Protein AF-A0AAD6DAN6-F1 (afdb_monomer)

Structure (mmCIF, N/CA/C/O backbone):
data_AF-A0AAD6DAN6-F1
#
_entry.id   AF-A0AAD6DAN6-F1
#
loop_
_atom_site.group_PDB
_atom_site.id
_atom_site.type_symbol
_atom_site.label_atom_id
_atom_site.label_alt_id
_atom_site.label_comp_id
_atom_site.label_asym_id
_atom_site.label_entity_id
_atom_site.label_seq_id
_atom_site.pdbx_PDB_ins_code
_atom_site.Cartn_x
_atom_site.Cartn_y
_atom_site.Cartn_z
_atom_site.occupancy
_atom_site.B_iso_or_equiv
_atom_site.auth_seq_id
_atom_site.auth_comp_id
_atom_site.auth_asym_id
_atom_site.auth_atom_id
_atom_site.pdbx_PDB_model_num
ATOM 1 N N . MET A 1 1 ? 27.327 -1.967 -34.106 1.00 40.81 1 MET A N 1
ATOM 2 C CA . MET A 1 1 ? 27.176 -1.493 -32.715 1.00 40.81 1 MET A CA 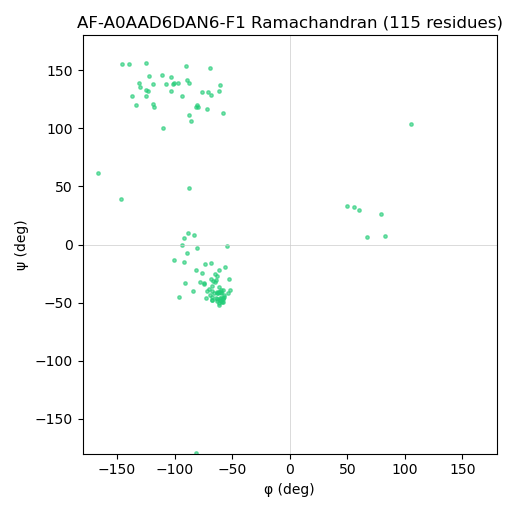1
ATOM 3 C C . MET A 1 1 ? 25.690 -1.384 -32.489 1.00 40.81 1 MET A C 1
ATOM 5 O O . MET A 1 1 ? 25.039 -0.815 -33.351 1.00 40.81 1 MET A O 1
ATOM 9 N N . HIS A 1 2 ? 25.170 -2.091 -31.488 1.00 45.56 2 HIS A N 1
ATOM 10 C CA . HIS A 1 2 ? 23.731 -2.262 -31.322 1.00 45.56 2 HIS A CA 1
ATOM 11 C C . HIS A 1 2 ? 23.032 -0.916 -31.136 1.00 45.56 2 HIS A C 1
ATOM 13 O O . HIS A 1 2 ? 23.533 -0.032 -30.448 1.00 45.56 2 HIS A O 1
ATOM 19 N N . ASP A 1 3 ? 21.907 -0.833 -31.829 1.00 45.50 3 ASP A N 1
ATOM 20 C CA . ASP A 1 3 ? 20.943 0.245 -31.906 1.00 45.50 3 ASP A CA 1
ATOM 21 C C . ASP A 1 3 ? 20.404 0.566 -30.500 1.00 45.50 3 ASP A C 1
ATOM 23 O O . ASP A 1 3 ? 19.769 -0.267 -29.854 1.00 45.50 3 ASP A O 1
ATOM 27 N N . GLU A 1 4 ? 20.735 1.753 -29.993 1.00 58.69 4 GLU A N 1
ATOM 28 C CA . GLU A 1 4 ? 20.329 2.273 -28.680 1.00 58.69 4 GLU A CA 1
ATOM 29 C C . GLU A 1 4 ? 18.969 2.995 -28.796 1.00 58.69 4 GLU A C 1
ATOM 31 O O . GLU A 1 4 ? 18.821 4.161 -28.434 1.00 58.69 4 GLU A O 1
ATOM 36 N N . SER A 1 5 ? 17.976 2.367 -29.434 1.00 61.69 5 SER A N 1
ATOM 37 C CA . SER A 1 5 ? 16.741 3.066 -29.828 1.00 61.69 5 SER A CA 1
ATOM 38 C C . SER A 1 5 ? 15.471 2.212 -29.794 1.00 61.69 5 SER A C 1
ATOM 40 O O . SER A 1 5 ? 14.630 2.399 -30.654 1.00 61.69 5 SER A O 1
ATOM 42 N N . ASP A 1 6 ? 15.281 1.316 -28.812 1.00 55.28 6 ASP A N 1
ATOM 43 C CA . ASP A 1 6 ? 13.930 0.797 -28.486 1.00 55.28 6 ASP A CA 1
ATOM 44 C C . ASP A 1 6 ? 13.877 0.040 -27.135 1.00 55.28 6 ASP A C 1
ATOM 46 O O . ASP A 1 6 ? 13.603 -1.159 -27.065 1.00 55.28 6 ASP A O 1
ATOM 50 N N . LEU A 1 7 ? 14.179 0.709 -26.013 1.00 54.59 7 LEU A N 1
ATOM 51 C CA . LEU A 1 7 ? 13.751 0.180 -24.709 1.00 54.59 7 LEU A CA 1
ATOM 52 C C . LEU A 1 7 ? 12.287 0.581 -24.509 1.00 54.59 7 LEU A C 1
ATOM 54 O O . LEU A 1 7 ? 11.990 1.780 -24.468 1.00 54.59 7 LEU A O 1
ATOM 58 N N . PRO A 1 8 ? 11.351 -0.374 -24.390 1.00 53.66 8 PRO A N 1
ATOM 59 C CA . PRO A 1 8 ? 9.953 -0.021 -24.316 1.00 53.66 8 PRO A CA 1
ATOM 60 C C . PRO A 1 8 ? 9.701 0.693 -22.985 1.00 53.66 8 PRO A C 1
ATOM 62 O O . PRO A 1 8 ? 9.997 0.179 -21.905 1.00 53.66 8 PRO A O 1
ATOM 65 N N . LEU A 1 9 ? 9.075 1.869 -23.061 1.00 53.94 9 LEU A N 1
ATOM 66 C CA . LEU A 1 9 ? 8.584 2.671 -21.928 1.00 53.94 9 LEU A CA 1
ATOM 67 C C . LEU A 1 9 ? 7.636 1.892 -20.981 1.00 53.94 9 LEU A C 1
ATOM 69 O O . LEU A 1 9 ? 7.189 2.421 -19.970 1.00 53.94 9 LEU A O 1
ATOM 73 N N . THR A 1 10 ? 7.337 0.625 -21.283 1.00 58.88 10 THR A N 1
ATOM 74 C CA . THR A 1 10 ? 6.561 -0.319 -20.473 1.00 58.88 10 THR A CA 1
ATOM 75 C C . THR A 1 10 ? 7.358 -0.986 -19.348 1.00 58.88 10 THR A C 1
ATOM 77 O O . THR A 1 10 ? 6.776 -1.756 -18.583 1.00 58.88 10 THR A O 1
ATOM 80 N N . GLN A 1 11 ? 8.662 -0.730 -19.212 1.00 74.62 11 GLN A N 1
ATOM 81 C CA . GLN A 1 11 ? 9.460 -1.310 -18.123 1.00 74.62 11 GLN A CA 1
ATOM 82 C C . GLN A 1 11 ? 9.215 -0.638 -16.773 1.00 74.62 11 GLN A C 1
ATOM 84 O O . GLN A 1 11 ? 9.378 -1.285 -15.745 1.00 74.62 11 GLN A O 1
ATOM 89 N N . HIS A 1 12 ? 8.761 0.616 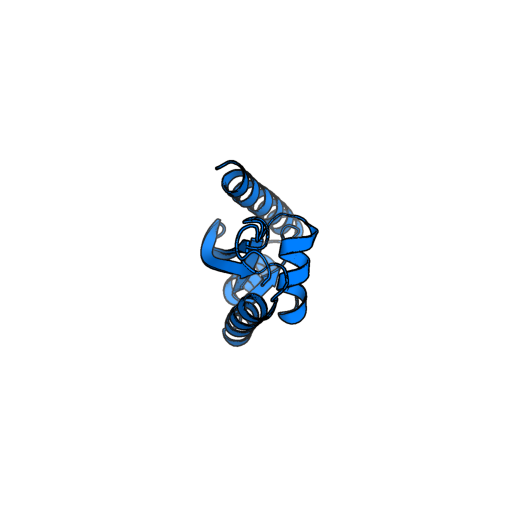-16.756 1.00 83.25 12 HIS A N 1
ATOM 90 C CA . HIS A 1 12 ? 8.554 1.345 -15.511 1.00 83.25 12 HIS A CA 1
ATOM 91 C C . HIS A 1 12 ? 7.093 1.297 -15.058 1.00 83.25 12 HIS A C 1
ATOM 93 O O . HIS A 1 12 ? 6.165 1.433 -15.856 1.00 83.25 12 HIS A O 1
ATOM 99 N N . VAL A 1 13 ? 6.882 1.115 -13.758 1.00 86.75 13 VAL A N 1
ATOM 100 C CA . VAL A 1 13 ? 5.569 1.107 -13.118 1.00 86.75 13 VAL A CA 1
ATOM 101 C C . VAL A 1 13 ? 5.569 2.033 -11.909 1.00 86.75 13 VAL A C 1
ATOM 103 O O . VAL A 1 13 ? 6.512 2.059 -11.119 1.00 86.75 13 VAL A O 1
ATOM 106 N N . GLY A 1 14 ? 4.505 2.825 -11.785 1.00 90.19 14 GLY A N 1
ATOM 107 C CA . GLY A 1 14 ? 4.272 3.664 -10.617 1.00 90.19 14 GLY A CA 1
ATOM 108 C C . GLY A 1 14 ? 3.561 2.866 -9.532 1.00 90.19 14 GLY A C 1
ATOM 109 O O . GLY A 1 14 ? 2.367 2.621 -9.673 1.00 90.19 14 GLY A O 1
ATOM 110 N N . ILE A 1 15 ? 4.261 2.483 -8.466 1.00 91.94 15 ILE A N 1
ATOM 111 C CA . ILE A 1 15 ? 3.661 1.846 -7.289 1.00 91.94 15 ILE A CA 1
ATOM 112 C C . ILE A 1 15 ? 3.334 2.905 -6.244 1.00 91.94 15 ILE A C 1
ATOM 114 O O . ILE A 1 15 ? 4.195 3.691 -5.846 1.00 91.94 15 ILE A O 1
ATOM 118 N N . ARG A 1 16 ? 2.088 2.913 -5.776 1.00 94.62 16 ARG A N 1
ATOM 119 C CA . ARG A 1 16 ? 1.586 3.870 -4.788 1.00 94.62 16 ARG A CA 1
ATOM 120 C C . ARG A 1 16 ? 1.377 3.204 -3.440 1.00 94.62 16 ARG A C 1
ATOM 122 O O . ARG A 1 16 ? 0.846 2.101 -3.369 1.00 94.62 16 ARG A O 1
ATOM 129 N N . PHE A 1 17 ? 1.759 3.902 -2.382 1.00 95.44 17 PHE A N 1
ATOM 130 C CA . PHE A 1 17 ? 1.473 3.513 -1.009 1.00 95.44 17 PHE A CA 1
ATOM 131 C C . PHE A 1 17 ? 0.324 4.364 -0.476 1.00 95.44 17 PHE A C 1
ATOM 133 O O . PHE A 1 17 ? 0.341 5.587 -0.627 1.00 95.44 17 PHE A O 1
ATOM 140 N N . TRP A 1 18 ? -0.653 3.714 0.146 1.00 96.00 18 TRP A N 1
ATOM 141 C CA . TRP A 1 18 ? -1.847 4.341 0.705 1.00 96.00 18 TRP A CA 1
ATOM 142 C C . TRP A 1 18 ? -1.907 4.127 2.215 1.00 96.00 18 TRP A C 1
ATOM 144 O O . TRP A 1 18 ? -1.992 2.982 2.654 1.00 96.00 18 TRP A O 1
ATOM 154 N N . SER A 1 19 ? -1.891 5.197 3.006 1.00 95.75 19 SER A N 1
ATOM 155 C CA . SER A 1 19 ? -2.080 5.154 4.457 1.00 95.75 19 SER A CA 1
ATOM 156 C C . SER A 1 19 ? -3.553 5.237 4.819 1.00 95.75 19 SER A C 1
ATOM 158 O O . SER A 1 19 ? -4.305 6.022 4.238 1.00 95.75 19 SER A O 1
ATOM 160 N N . LEU A 1 20 ? -3.970 4.436 5.800 1.00 94.25 20 LEU A N 1
ATOM 161 C CA . LEU A 1 20 ? -5.252 4.651 6.459 1.00 94.25 20 LEU A CA 1
ATOM 162 C C . LEU A 1 20 ? -5.098 5.771 7.484 1.00 94.25 20 LEU A C 1
ATOM 164 O O . LEU A 1 20 ? -4.327 5.644 8.435 1.00 94.25 20 LEU A O 1
ATOM 168 N N . GLU A 1 21 ? -5.841 6.853 7.296 1.00 91.56 21 GLU A N 1
ATOM 169 C CA . GLU A 1 21 ? -5.860 7.986 8.213 1.00 91.56 21 GLU A CA 1
ATOM 170 C C . GLU A 1 21 ? -7.307 8.395 8.466 1.00 91.56 21 GLU A C 1
ATOM 172 O O . GLU A 1 21 ? -8.032 8.742 7.535 1.00 91.56 21 GLU A O 1
ATOM 177 N N . ARG A 1 22 ? -7.742 8.351 9.734 1.00 87.31 22 ARG A N 1
ATOM 178 C CA . ARG A 1 22 ? -9.107 8.737 10.147 1.00 87.31 22 ARG A CA 1
ATOM 179 C C . ARG A 1 22 ? -10.207 7.971 9.394 1.00 87.31 22 ARG A C 1
ATOM 181 O O . ARG A 1 22 ? -11.292 8.501 9.171 1.00 87.31 22 ARG A O 1
ATOM 188 N N . GLY A 1 23 ? -9.931 6.720 9.021 1.00 87.00 23 GLY A N 1
ATOM 189 C CA . GLY A 1 23 ? -10.858 5.871 8.270 1.00 87.00 23 GLY A CA 1
ATOM 190 C C . GLY A 1 23 ? -10.869 6.087 6.752 1.00 87.00 23 GLY A C 1
ATOM 191 O O . GLY A 1 23 ? -11.707 5.485 6.086 1.00 87.00 23 GLY A O 1
ATOM 192 N N . GLU A 1 24 ? -9.957 6.889 6.195 1.00 91.00 24 GLU A N 1
ATOM 193 C CA . GLU A 1 24 ? -9.839 7.123 4.751 1.00 91.00 24 GLU A CA 1
ATOM 194 C C . GLU A 1 24 ? -8.454 6.751 4.207 1.00 91.00 24 GLU A C 1
ATOM 196 O O . GLU A 1 24 ? -7.435 6.928 4.877 1.00 91.00 24 GLU A O 1
ATOM 201 N N . TRP A 1 25 ? -8.419 6.233 2.974 1.00 94.81 25 TRP A N 1
ATOM 202 C CA . TRP A 1 25 ? -7.172 5.927 2.274 1.00 94.81 25 TRP A CA 1
ATOM 203 C C . TRP A 1 25 ? -6.587 7.190 1.651 1.00 94.81 25 TRP A C 1
ATOM 205 O O . TRP A 1 25 ? -7.198 7.793 0.770 1.00 94.81 25 TRP A O 1
ATOM 215 N N . ASN A 1 26 ? -5.375 7.548 2.065 1.00 94.44 26 ASN A N 1
ATOM 216 C CA . ASN A 1 26 ? -4.642 8.706 1.572 1.00 94.44 26 ASN A CA 1
ATOM 217 C C . ASN A 1 26 ? -3.335 8.266 0.915 1.00 94.44 26 ASN A C 1
ATOM 219 O O . ASN A 1 26 ? -2.647 7.386 1.421 1.00 94.44 26 ASN A O 1
ATOM 223 N N . GLN A 1 27 ? -2.982 8.860 -0.225 1.00 94.62 27 GLN A N 1
ATOM 224 C CA . GLN A 1 27 ? -1.729 8.523 -0.900 1.00 94.62 27 GLN A CA 1
ATOM 225 C C . GLN A 1 27 ? -0.549 9.091 -0.101 1.00 94.62 27 GLN A C 1
ATOM 227 O O . GLN A 1 27 ? -0.405 10.308 -0.000 1.00 94.62 27 GLN A O 1
ATOM 232 N N . SER A 1 28 ? 0.312 8.219 0.421 1.00 93.31 28 SER A N 1
ATOM 233 C CA . SER A 1 28 ? 1.466 8.602 1.245 1.00 93.31 28 SER A CA 1
ATOM 234 C C . SER A 1 28 ? 2.751 8.705 0.426 1.00 93.31 28 SER A C 1
ATOM 236 O O . SER A 1 28 ? 3.490 9.674 0.557 1.00 93.31 28 SER A O 1
ATOM 238 N N . ASP A 1 29 ? 3.008 7.726 -0.448 1.00 92.69 29 ASP A N 1
ATOM 239 C CA . ASP A 1 29 ? 4.193 7.683 -1.311 1.00 92.69 29 ASP A CA 1
ATOM 240 C C . ASP A 1 29 ? 3.830 7.196 -2.720 1.00 92.69 29 ASP A C 1
ATOM 242 O O . ASP A 1 29 ? 2.863 6.459 -2.926 1.00 92.69 29 ASP A O 1
ATOM 246 N N . CYS A 1 30 ? 4.642 7.579 -3.704 1.00 92.12 30 CYS A N 1
ATOM 247 C CA . CYS A 1 30 ? 4.580 7.064 -5.067 1.00 92.12 30 CYS A CA 1
ATOM 248 C C . CYS A 1 30 ? 6.002 6.799 -5.564 1.00 92.12 30 CYS A C 1
ATOM 250 O O . CYS A 1 30 ? 6.867 7.672 -5.478 1.00 92.12 30 CYS A O 1
ATOM 252 N N . LEU A 1 31 ? 6.245 5.593 -6.069 1.00 90.88 31 LEU A N 1
ATOM 253 C CA . LEU A 1 31 ? 7.539 5.142 -6.561 1.00 90.88 31 LEU A CA 1
ATOM 254 C C . LEU A 1 31 ? 7.416 4.793 -8.036 1.00 90.88 31 LEU A C 1
ATOM 256 O O . LEU A 1 31 ? 6.659 3.896 -8.390 1.00 90.88 31 LEU A O 1
ATOM 260 N N . LEU A 1 32 ? 8.196 5.454 -8.886 1.00 90.19 32 LEU A N 1
ATOM 261 C CA . LEU A 1 32 ? 8.407 4.995 -10.253 1.00 90.19 32 LEU A CA 1
ATOM 262 C C . LEU A 1 32 ? 9.579 4.012 -10.241 1.00 90.19 32 LEU A C 1
ATOM 264 O O . LEU A 1 32 ? 10.708 4.410 -9.959 1.00 90.19 32 LEU A O 1
ATOM 268 N N . ILE A 1 33 ? 9.304 2.738 -10.497 1.00 87.69 33 ILE A N 1
ATOM 269 C CA . ILE A 1 33 ? 10.300 1.662 -10.442 1.00 87.69 33 ILE A CA 1
ATOM 270 C C . ILE A 1 33 ? 10.348 0.898 -11.757 1.00 87.69 33 ILE A C 1
ATOM 272 O O . ILE A 1 33 ? 9.357 0.868 -12.482 1.00 87.69 33 ILE A O 1
ATOM 276 N N . ASP A 1 34 ? 11.468 0.245 -12.045 1.00 85.81 34 ASP A N 1
ATOM 277 C CA . ASP A 1 34 ? 11.504 -0.801 -13.066 1.00 85.81 34 ASP A CA 1
ATOM 278 C C . ASP A 1 34 ? 10.757 -2.036 -12.536 1.00 85.81 34 ASP A C 1
ATOM 280 O O . ASP A 1 34 ? 11.02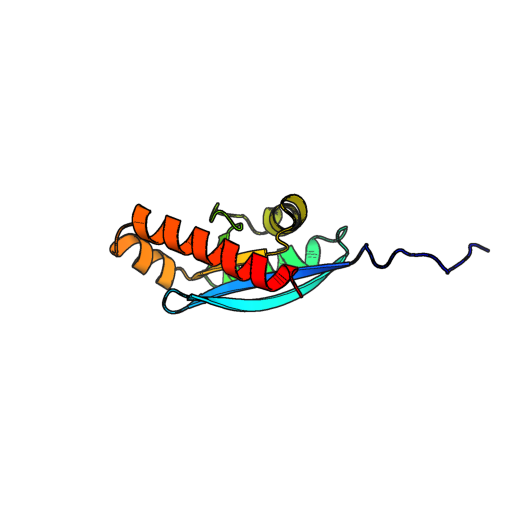6 -2.489 -11.426 1.00 85.81 34 ASP A O 1
ATOM 284 N N . ARG A 1 35 ? 9.839 -2.605 -13.323 1.00 82.62 35 ARG A N 1
ATOM 285 C CA . ARG A 1 35 ? 9.081 -3.831 -13.000 1.00 82.62 35 ARG A CA 1
ATOM 286 C C . ARG A 1 35 ? 9.970 -5.036 -12.682 1.00 82.62 35 ARG A C 1
ATOM 288 O O . ARG A 1 35 ? 9.493 -6.016 -12.115 1.00 82.62 35 ARG A O 1
ATOM 295 N N . SER A 1 36 ? 11.228 -4.994 -13.096 1.00 83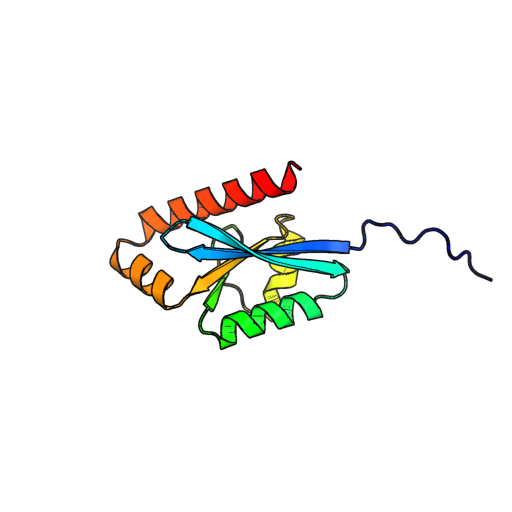.69 36 SER A N 1
ATOM 296 C CA . SER A 1 36 ? 12.227 -6.036 -12.878 1.00 83.69 36 SER A CA 1
ATOM 297 C C . SER A 1 36 ? 13.031 -5.816 -11.593 1.00 83.69 36 SER A C 1
ATOM 299 O O . SER A 1 36 ? 13.695 -6.749 -11.144 1.00 83.69 36 SER A O 1
ATOM 301 N N . ASP A 1 37 ? 12.978 -4.618 -10.995 1.00 87.25 37 ASP A N 1
ATOM 302 C CA . ASP A 1 37 ? 13.700 -4.275 -9.768 1.00 87.25 37 ASP A CA 1
ATOM 303 C C . ASP A 1 37 ? 12.744 -4.089 -8.572 1.00 87.25 37 ASP A C 1
ATOM 305 O O . ASP A 1 37 ? 12.165 -3.015 -8.378 1.00 87.25 37 ASP A O 1
ATOM 309 N N . PRO A 1 38 ? 12.607 -5.102 -7.697 1.00 89.88 38 PRO A N 1
ATOM 310 C CA . PRO A 1 38 ? 11.779 -4.995 -6.499 1.00 89.88 38 PRO A CA 1
ATOM 311 C C . PRO A 1 38 ? 12.407 -4.116 -5.405 1.00 89.88 38 PRO A C 1
ATOM 313 O O . PRO A 1 38 ? 11.708 -3.671 -4.488 1.00 89.88 38 PRO A O 1
ATOM 316 N N . SER A 1 39 ? 13.714 -3.841 -5.480 1.00 90.94 39 SER A N 1
ATOM 317 C CA . SER A 1 39 ? 14.500 -3.241 -4.396 1.00 90.94 39 SER A CA 1
ATOM 318 C C . SER A 1 39 ? 13.933 -1.925 -3.847 1.00 90.94 39 SER A C 1
ATOM 320 O O . SER A 1 39 ? 13.941 -1.747 -2.622 1.00 90.94 39 SER A O 1
ATOM 322 N N . PRO A 1 40 ? 13.438 -0.977 -4.673 1.00 91.56 40 PRO A N 1
ATOM 323 C CA . PRO A 1 40 ? 12.916 0.287 -4.161 1.00 91.56 40 PRO A CA 1
ATOM 324 C C . PRO A 1 40 ? 11.625 0.095 -3.358 1.00 91.56 40 PRO A C 1
ATOM 326 O O . PRO A 1 40 ? 11.466 0.699 -2.296 1.00 91.56 40 PRO A O 1
ATOM 329 N N . VAL A 1 41 ? 10.734 -0.786 -3.823 1.00 92.38 41 VAL A N 1
ATOM 330 C CA . VAL A 1 41 ? 9.463 -1.094 -3.150 1.00 92.38 41 VAL A CA 1
ATOM 331 C C . VAL A 1 41 ? 9.725 -1.803 -1.836 1.00 92.38 41 VAL A C 1
ATOM 333 O O . VAL A 1 41 ? 9.195 -1.389 -0.809 1.00 92.38 41 VAL A O 1
ATOM 336 N N . GLU A 1 42 ? 10.583 -2.823 -1.839 1.00 93.88 42 GLU A N 1
ATOM 337 C CA . GLU A 1 42 ? 10.930 -3.566 -0.625 1.00 93.88 42 GLU A CA 1
ATOM 338 C C . GLU A 1 42 ? 11.584 -2.665 0.427 1.00 93.88 42 GLU A C 1
ATOM 340 O O . GLU A 1 42 ? 11.328 -2.808 1.624 1.00 93.88 42 GLU A O 1
ATOM 345 N N . ARG A 1 43 ? 12.406 -1.699 -0.002 1.00 95.12 43 ARG A N 1
ATOM 346 C CA . ARG A 1 43 ? 13.042 -0.726 0.893 1.00 95.12 43 ARG A CA 1
ATOM 347 C C . ARG A 1 43 ? 12.013 0.171 1.574 1.00 95.12 43 ARG A C 1
ATOM 349 O O . ARG A 1 43 ? 12.100 0.375 2.786 1.00 95.12 43 ARG A O 1
ATOM 356 N N . VAL A 1 44 ? 11.047 0.695 0.822 1.00 94.88 44 VAL A N 1
ATOM 357 C CA . VAL A 1 44 ? 9.975 1.539 1.372 1.00 94.88 44 VAL A CA 1
ATOM 358 C C . VAL A 1 44 ? 9.028 0.716 2.241 1.00 94.88 44 VAL A C 1
ATOM 360 O O . VAL A 1 44 ? 8.735 1.118 3.364 1.00 94.88 44 VAL A O 1
ATOM 363 N N . ALA A 1 45 ? 8.641 -0.478 1.799 1.00 94.62 45 ALA A N 1
ATOM 364 C CA . ALA A 1 45 ? 7.834 -1.399 2.589 1.00 94.62 45 ALA A CA 1
ATOM 365 C C . ALA A 1 45 ? 8.512 -1.731 3.929 1.00 94.62 45 ALA A C 1
ATOM 367 O O . ALA A 1 45 ? 7.896 -1.631 4.988 1.00 94.62 45 ALA A O 1
ATOM 368 N N . ARG A 1 46 ? 9.820 -2.019 3.915 1.00 95.50 46 ARG A N 1
ATOM 369 C CA . ARG A 1 46 ? 10.602 -2.249 5.136 1.00 95.50 46 ARG A CA 1
ATOM 370 C C . ARG A 1 46 ? 10.628 -1.019 6.041 1.00 95.50 46 ARG A C 1
ATOM 372 O O . ARG A 1 46 ? 10.496 -1.177 7.250 1.00 95.50 46 ARG A O 1
ATOM 379 N N . LYS A 1 47 ? 10.763 0.190 5.484 1.00 95.19 47 LYS A N 1
ATOM 380 C CA . LYS A 1 47 ? 10.681 1.446 6.251 1.00 95.19 47 LYS A CA 1
ATOM 381 C C . LYS A 1 47 ? 9.334 1.564 6.972 1.00 95.19 47 LYS A C 1
ATOM 383 O O . LYS A 1 47 ? 9.321 1.866 8.161 1.00 95.19 47 LYS A O 1
ATOM 388 N N . TYR A 1 48 ? 8.225 1.282 6.290 1.00 94.88 48 TYR A N 1
ATOM 389 C CA . TYR A 1 48 ? 6.894 1.275 6.904 1.00 94.88 48 TYR A CA 1
ATOM 390 C C . TYR A 1 48 ? 6.788 0.243 8.031 1.00 94.88 48 TYR A C 1
ATOM 392 O O . TYR A 1 48 ? 6.399 0.597 9.144 1.00 94.88 48 TYR A O 1
ATOM 400 N N . SER A 1 49 ? 7.230 -0.996 7.798 1.00 92.81 49 SER A N 1
ATOM 401 C CA . SER A 1 49 ? 7.233 -2.034 8.837 1.00 92.81 49 SER A CA 1
ATOM 402 C C . SER A 1 49 ? 8.082 -1.662 10.053 1.00 92.81 49 SER A C 1
ATOM 404 O O . SER A 1 49 ? 7.647 -1.853 11.185 1.00 92.81 49 SER A O 1
ATOM 406 N N . CYS A 1 50 ? 9.267 -1.079 9.849 1.00 93.56 50 CYS A N 1
ATOM 407 C CA . CYS A 1 50 ? 10.109 -0.593 10.946 1.00 93.56 50 CYS A CA 1
ATOM 408 C C . CYS A 1 50 ? 9.449 0.541 11.745 1.00 93.56 50 CYS A C 1
ATOM 410 O O . CYS A 1 50 ? 9.719 0.678 12.935 1.00 93.56 50 CYS A O 1
ATOM 412 N N . ASN A 1 51 ? 8.564 1.315 11.116 1.00 93.50 51 ASN A N 1
ATOM 413 C CA . ASN A 1 51 ? 7.814 2.395 11.751 1.00 93.50 51 ASN A CA 1
ATOM 414 C C . ASN A 1 51 ? 6.489 1.926 12.385 1.00 93.50 51 ASN A C 1
ATOM 416 O O . ASN A 1 51 ? 5.683 2.763 12.786 1.00 93.50 51 ASN A O 1
ATOM 420 N N . GLY A 1 52 ? 6.246 0.613 12.476 1.00 93.19 52 GLY A N 1
ATOM 421 C CA . GLY A 1 52 ? 5.042 0.062 13.103 1.00 93.19 52 GLY A CA 1
ATOM 422 C C . GLY A 1 52 ? 3.797 0.093 12.216 1.00 93.19 52 GLY A C 1
ATOM 423 O O . GLY A 1 52 ? 2.683 0.145 12.736 1.00 93.19 52 GLY A O 1
ATOM 424 N N . TYR A 1 53 ? 3.977 0.084 10.893 1.00 95.75 53 TYR A N 1
ATOM 425 C CA . TYR A 1 53 ? 2.888 -0.081 9.934 1.00 95.75 53 TYR A CA 1
ATOM 426 C C . TYR A 1 53 ? 2.833 -1.517 9.414 1.00 95.75 53 TYR A C 1
ATOM 428 O O . TYR A 1 53 ? 3.859 -2.108 9.063 1.00 95.75 53 TYR A O 1
ATOM 436 N N . SER A 1 54 ? 1.622 -2.040 9.288 1.00 95.06 54 SER A N 1
ATOM 437 C CA . SER A 1 54 ? 1.331 -3.287 8.590 1.00 95.06 54 SER A CA 1
ATOM 438 C C . SER A 1 54 ? 1.066 -3.013 7.112 1.00 95.06 54 SER A C 1
ATOM 440 O O . SER A 1 54 ? 0.470 -1.996 6.763 1.00 95.06 54 SER A O 1
ATOM 442 N N . LEU A 1 55 ? 1.543 -3.906 6.243 1.00 95.75 55 LEU A N 1
ATOM 443 C CA . LEU A 1 55 ? 1.447 -3.802 4.783 1.00 95.75 55 LEU A CA 1
ATOM 444 C C . LEU A 1 55 ? 0.352 -4.732 4.264 1.00 95.75 55 LEU A C 1
ATOM 446 O O . LEU A 1 55 ? 0.219 -5.851 4.765 1.00 95.75 55 LEU A O 1
ATOM 450 N N . TYR A 1 56 ? -0.363 -4.310 3.224 1.00 95.00 56 TYR A N 1
ATOM 451 C CA . TYR A 1 56 ? -1.468 -5.063 2.642 1.00 95.00 56 TYR A CA 1
ATOM 452 C C . TYR A 1 56 ? -1.588 -4.901 1.124 1.00 95.00 56 TYR A C 1
ATOM 454 O O . TYR A 1 56 ? -1.153 -3.894 0.557 1.00 95.00 56 TYR A O 1
ATOM 462 N N . ASP A 1 57 ? -2.203 -5.895 0.478 1.00 93.81 57 ASP A N 1
ATOM 463 C CA . ASP A 1 57 ? -2.679 -5.802 -0.907 1.00 93.81 57 ASP A CA 1
ATOM 464 C C . ASP A 1 57 ? -4.043 -5.081 -0.993 1.00 93.81 57 ASP A C 1
ATOM 466 O O . ASP A 1 57 ? -4.615 -4.663 0.017 1.00 93.81 57 ASP A O 1
ATOM 470 N N . VAL A 1 58 ? -4.589 -4.942 -2.206 1.00 92.06 58 VAL A N 1
ATOM 471 C CA . VAL A 1 58 ? -5.902 -4.306 -2.442 1.00 92.06 58 VAL A CA 1
ATOM 472 C C . VAL A 1 58 ? -7.077 -5.031 -1.767 1.00 92.06 58 VAL A C 1
ATOM 474 O O . VAL A 1 58 ? -8.112 -4.423 -1.498 1.00 92.06 58 VAL A O 1
ATOM 477 N N . HIS A 1 59 ? -6.918 -6.316 -1.446 1.00 91.31 59 HIS A N 1
ATOM 478 C CA . HIS A 1 59 ? -7.907 -7.128 -0.735 1.00 91.31 59 HIS A CA 1
ATOM 479 C C . HIS A 1 59 ? -7.696 -7.114 0.787 1.00 91.31 59 HIS A C 1
ATOM 481 O O . HIS A 1 59 ? -8.400 -7.822 1.504 1.00 91.31 59 HIS A O 1
ATOM 487 N N . LEU A 1 60 ? -6.751 -6.312 1.285 1.00 91.19 60 LEU A N 1
ATOM 488 C CA . LEU A 1 60 ? -6.313 -6.284 2.677 1.00 91.19 60 LEU A CA 1
ATOM 489 C C . LEU A 1 60 ? -5.730 -7.606 3.192 1.00 91.19 60 LEU A C 1
ATOM 491 O O . LEU A 1 60 ? -5.748 -7.883 4.393 1.00 91.19 60 LEU A O 1
ATOM 495 N N . HIS A 1 61 ? -5.127 -8.408 2.316 1.00 92.31 61 HIS A N 1
ATOM 496 C CA . HIS A 1 61 ? -4.276 -9.504 2.760 1.00 92.31 61 HIS A CA 1
ATOM 497 C C . HIS A 1 61 ? -2.928 -8.966 3.221 1.00 92.31 61 HIS A C 1
ATOM 499 O O . HIS A 1 61 ? -2.280 -8.195 2.516 1.00 92.31 61 HIS A O 1
ATOM 505 N N . SER A 1 62 ? -2.493 -9.396 4.406 1.00 93.06 62 SER A N 1
ATOM 506 C CA . SER A 1 62 ? -1.220 -8.960 4.976 1.00 93.06 62 SER A CA 1
ATOM 507 C C . SER A 1 62 ? -0.044 -9.372 4.090 1.00 93.06 62 SER A C 1
ATOM 509 O O . SER A 1 62 ? 0.083 -10.527 3.673 1.00 93.06 62 SER A O 1
ATOM 511 N N . LEU A 1 63 ? 0.839 -8.413 3.833 1.00 94.62 63 LEU A N 1
ATOM 512 C CA . LEU A 1 63 ? 2.045 -8.575 3.046 1.00 94.62 63 LEU A CA 1
ATOM 513 C C . LEU A 1 63 ? 3.278 -8.460 3.933 1.00 94.62 63 LEU A C 1
ATOM 515 O O . LEU A 1 63 ? 3.353 -7.673 4.875 1.00 94.62 63 LEU A O 1
ATOM 519 N N . ARG A 1 64 ? 4.297 -9.229 3.566 1.00 93.94 64 ARG A N 1
ATOM 520 C CA . ARG A 1 64 ? 5.660 -9.002 4.035 1.00 93.94 64 ARG A CA 1
ATOM 521 C C . ARG A 1 64 ? 6.365 -8.062 3.047 1.00 93.94 64 ARG A C 1
ATOM 523 O O . ARG A 1 64 ? 6.002 -8.081 1.868 1.00 93.94 64 ARG A O 1
ATOM 530 N N . PRO A 1 65 ? 7.375 -7.281 3.473 1.00 93.00 65 PRO A N 1
ATOM 531 C CA . PRO A 1 65 ? 8.068 -6.345 2.586 1.00 93.00 65 PRO A CA 1
ATOM 532 C C . PRO A 1 65 ? 8.579 -6.966 1.278 1.00 93.00 65 PRO A C 1
ATOM 534 O O . PRO A 1 65 ? 8.435 -6.355 0.226 1.00 93.00 65 PRO A O 1
ATOM 537 N N . ASP A 1 66 ? 9.091 -8.199 1.335 1.00 92.38 66 ASP A N 1
ATOM 538 C CA . ASP A 1 66 ? 9.583 -9.010 0.208 1.00 92.38 66 ASP A CA 1
ATOM 539 C C . ASP A 1 66 ? 8.479 -9.468 -0.763 1.00 92.38 66 ASP A C 1
ATOM 541 O O . ASP A 1 66 ? 8.746 -9.888 -1.886 1.00 92.38 66 ASP A O 1
ATOM 545 N N . HIS A 1 67 ? 7.212 -9.392 -0.359 1.00 92.19 67 HIS A N 1
ATOM 546 C CA . HIS A 1 67 ? 6.067 -9.742 -1.200 1.00 92.19 67 HIS A CA 1
ATOM 547 C C . HIS A 1 67 ? 5.360 -8.527 -1.806 1.00 92.19 67 HIS A C 1
ATOM 549 O O . HIS A 1 67 ? 4.570 -8.708 -2.733 1.00 92.19 67 HIS A O 1
ATOM 555 N N . CYS A 1 68 ? 5.645 -7.307 -1.339 1.00 92.25 68 CYS A N 1
ATOM 556 C CA . CYS A 1 68 ? 4.958 -6.098 -1.797 1.00 92.25 68 CYS A CA 1
ATOM 557 C C . CYS A 1 68 ? 5.117 -5.867 -3.302 1.00 92.25 68 CYS A C 1
ATOM 559 O O . CYS A 1 68 ? 4.123 -5.641 -3.985 1.00 92.25 68 CYS A O 1
ATOM 561 N N . HIS A 1 69 ? 6.330 -5.999 -3.845 1.00 89.62 69 HIS A N 1
ATOM 562 C CA . HIS A 1 69 ? 6.548 -5.810 -5.281 1.00 89.62 69 HIS A CA 1
ATOM 563 C C . HIS A 1 69 ? 5.688 -6.762 -6.124 1.00 89.62 69 HIS A C 1
ATOM 565 O O . HIS A 1 69 ? 4.982 -6.335 -7.038 1.00 89.62 69 HIS A O 1
ATOM 571 N N . ARG A 1 70 ? 5.706 -8.058 -5.787 1.00 90.44 70 ARG A N 1
ATOM 572 C CA . ARG A 1 70 ? 4.917 -9.070 -6.497 1.00 90.44 70 ARG A CA 1
ATOM 573 C C . ARG A 1 70 ? 3.419 -8.814 -6.360 1.00 90.44 70 ARG A C 1
ATOM 575 O O . ARG A 1 70 ? 2.712 -8.967 -7.343 1.00 90.44 70 ARG A O 1
ATOM 582 N N . ALA A 1 71 ? 2.943 -8.440 -5.173 1.00 90.38 71 ALA A N 1
ATOM 583 C CA . ALA A 1 71 ? 1.525 -8.177 -4.948 1.00 90.38 71 ALA A CA 1
ATOM 584 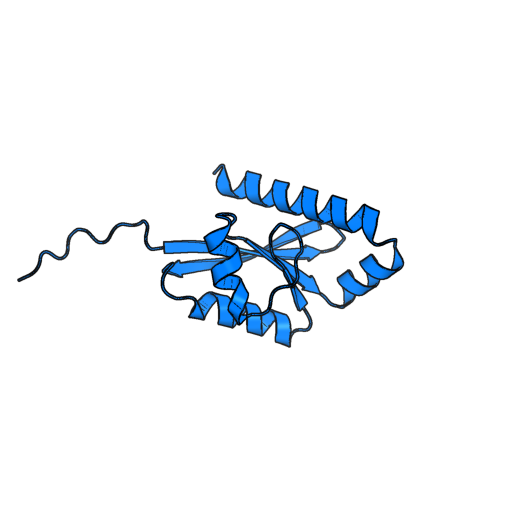C C . ALA A 1 71 ? 1.029 -7.022 -5.829 1.00 90.38 71 ALA A C 1
ATOM 586 O O . ALA A 1 71 ? 0.111 -7.228 -6.611 1.00 90.38 71 ALA A O 1
ATOM 587 N N . ALA A 1 72 ? 1.713 -5.872 -5.787 1.00 87.81 72 ALA A N 1
ATOM 588 C CA . ALA A 1 72 ? 1.334 -4.681 -6.548 1.00 87.81 72 ALA A CA 1
ATOM 589 C C . ALA A 1 72 ? 1.408 -4.865 -8.073 1.00 87.81 72 ALA A C 1
ATOM 591 O O . ALA A 1 72 ? 0.679 -4.205 -8.810 1.00 87.81 72 ALA A O 1
ATOM 592 N N . THR A 1 73 ? 2.314 -5.717 -8.561 1.00 87.06 73 THR A N 1
ATOM 593 C CA . THR A 1 73 ? 2.506 -5.932 -10.005 1.00 87.06 73 THR A CA 1
ATOM 594 C C . THR A 1 73 ? 1.648 -7.065 -10.563 1.00 87.06 73 THR A C 1
ATOM 596 O O . THR A 1 73 ? 1.219 -6.980 -11.712 1.00 87.06 73 THR A O 1
ATOM 599 N N . ALA A 1 74 ? 1.374 -8.116 -9.782 1.00 84.44 74 ALA A N 1
ATOM 600 C CA . ALA A 1 74 ? 0.635 -9.290 -10.250 1.00 84.44 74 ALA A CA 1
ATOM 601 C C . ALA A 1 74 ? -0.867 -9.031 -10.415 1.00 84.44 74 ALA A C 1
ATOM 603 O O . ALA A 1 74 ? -1.486 -9.602 -11.310 1.00 84.44 74 ALA A O 1
ATOM 604 N N . ASP A 1 75 ? -1.452 -8.186 -9.565 1.00 74.88 75 ASP A N 1
ATOM 605 C CA . ASP A 1 75 ? -2.868 -7.815 -9.638 1.00 74.88 75 ASP A CA 1
ATOM 606 C C . ASP A 1 75 ? -3.126 -6.592 -10.539 1.00 74.88 75 ASP A C 1
ATOM 608 O O . ASP A 1 75 ? -4.277 -6.255 -10.816 1.00 74.88 75 ASP A O 1
ATOM 612 N N . GLY A 1 76 ? -2.059 -5.934 -11.012 1.00 82.00 76 GLY A N 1
ATOM 613 C CA . GLY A 1 76 ? -2.123 -4.715 -11.817 1.00 82.00 76 GLY A CA 1
ATOM 614 C C . GLY A 1 76 ? -2.649 -3.490 -11.062 1.00 82.00 76 GLY A C 1
ATOM 615 O O . GLY A 1 76 ? -2.834 -2.440 -11.680 1.00 82.00 76 GLY A O 1
ATOM 616 N N . SER A 1 77 ? -2.876 -3.596 -9.748 1.00 86.19 77 SER A N 1
ATOM 617 C CA . SER A 1 77 ? -3.340 -2.492 -8.904 1.00 86.19 77 SER A CA 1
ATOM 618 C C . SER A 1 77 ? -2.271 -1.416 -8.752 1.00 86.19 77 SER A C 1
ATOM 620 O O . SER A 1 77 ? -2.591 -0.239 -8.583 1.00 86.19 77 SER A O 1
ATOM 622 N N . ASN A 1 78 ? -0.997 -1.822 -8.817 1.00 91.19 78 ASN A N 1
ATOM 623 C CA . ASN A 1 78 ? 0.171 -0.996 -8.537 1.00 91.19 78 ASN A CA 1
ATOM 624 C C . ASN A 1 78 ? 0.034 -0.241 -7.201 1.00 91.19 78 ASN A C 1
ATOM 626 O O . ASN A 1 78 ? 0.505 0.889 -7.061 1.00 91.19 78 ASN A O 1
ATOM 630 N N . ALA A 1 79 ? -0.640 -0.849 -6.221 1.00 93.44 79 ALA A N 1
ATOM 631 C CA . ALA A 1 79 ? -0.967 -0.224 -4.951 1.00 93.44 79 ALA A CA 1
ATOM 632 C C . ALA A 1 79 ? -0.587 -1.125 -3.774 1.00 93.44 79 ALA A C 1
ATOM 634 O O . ALA A 1 79 ? -0.796 -2.335 -3.797 1.00 93.44 79 ALA A O 1
ATOM 635 N N . ILE A 1 80 ? -0.044 -0.509 -2.729 1.00 95.56 80 ILE A N 1
ATOM 636 C CA . ILE A 1 80 ? 0.211 -1.124 -1.429 1.00 95.56 80 ILE A CA 1
ATOM 637 C C . ILE A 1 80 ? -0.511 -0.298 -0.378 1.00 95.56 80 ILE A C 1
ATOM 639 O O . ILE A 1 80 ? -0.399 0.926 -0.352 1.00 95.56 80 ILE A O 1
ATOM 643 N N . PHE A 1 81 ? -1.237 -0.963 0.506 1.00 96.00 81 PHE A N 1
ATOM 644 C CA . PHE A 1 81 ? -1.953 -0.315 1.594 1.00 96.00 81 PHE A CA 1
ATOM 645 C C . PHE A 1 81 ? -1.159 -0.479 2.886 1.00 96.00 81 PHE A C 1
ATOM 647 O O . PHE A 1 81 ? -0.602 -1.543 3.152 1.00 96.00 81 PHE A O 1
ATOM 654 N N . VAL A 1 82 ? -1.076 0.584 3.679 1.00 96.38 82 VAL A N 1
ATOM 655 C CA . VAL A 1 82 ? -0.393 0.595 4.970 1.00 96.38 82 VAL A CA 1
ATOM 656 C C . VAL A 1 82 ? -1.331 1.075 6.062 1.00 96.38 82 VAL A C 1
ATOM 658 O O . VAL A 1 82 ? -2.012 2.090 5.929 1.00 96.38 82 VAL A O 1
ATOM 661 N N . ILE A 1 83 ? -1.355 0.346 7.171 1.00 94.88 83 ILE A N 1
ATOM 662 C CA . ILE A 1 83 ? -2.159 0.693 8.343 1.00 94.88 83 ILE A CA 1
ATOM 663 C C . ILE A 1 83 ? -1.216 0.763 9.535 1.00 94.88 83 ILE A C 1
ATOM 665 O O . ILE A 1 83 ? -0.426 -0.151 9.760 1.00 94.88 83 ILE A O 1
ATOM 669 N N . SER A 1 84 ? -1.254 1.867 10.279 1.00 94.56 84 SER A N 1
ATOM 670 C CA . SER A 1 84 ? -0.469 1.976 11.508 1.00 94.56 84 SER A CA 1
ATOM 671 C C . SER A 1 84 ? -1.026 1.034 12.577 1.00 94.56 84 SER A C 1
ATOM 673 O O . SER A 1 84 ? -2.236 0.809 12.637 1.00 94.56 84 SER A O 1
ATOM 675 N N . ALA A 1 85 ? -0.178 0.562 13.493 1.00 91.62 85 ALA A N 1
ATOM 676 C CA . ALA A 1 85 ? -0.629 -0.244 14.631 1.00 91.62 85 ALA A CA 1
ATOM 677 C C . ALA A 1 85 ? -1.760 0.431 15.443 1.00 91.62 85 ALA A C 1
ATOM 679 O O . ALA A 1 85 ? -2.610 -0.244 16.022 1.00 91.62 85 ALA A O 1
ATOM 680 N N . HIS A 1 86 ? -1.792 1.769 15.474 1.00 90.56 86 HIS A N 1
ATOM 681 C CA . HIS A 1 86 ? -2.857 2.529 16.127 1.00 90.56 86 HIS A CA 1
ATOM 682 C C . HIS A 1 86 ? -4.205 2.387 15.407 1.00 90.56 86 HIS A C 1
ATOM 684 O O . HIS A 1 86 ? -5.216 2.113 16.051 1.00 90.56 86 HIS A O 1
ATOM 690 N N . GLU A 1 87 ? -4.224 2.550 14.084 1.00 90.75 87 GLU A N 1
ATOM 691 C CA . GLU A 1 87 ? -5.431 2.373 13.268 1.00 90.75 87 GLU A CA 1
ATOM 692 C C . GLU A 1 87 ? -5.899 0.911 13.285 1.00 90.75 87 GLU A C 1
ATOM 694 O O . GLU A 1 87 ? -7.082 0.657 13.491 1.00 90.75 87 GLU A O 1
ATOM 699 N N . GLU A 1 88 ? -4.990 -0.065 13.187 1.00 88.50 88 GLU A N 1
ATOM 700 C CA . GLU A 1 88 ? -5.344 -1.489 13.308 1.00 88.50 88 GLU A CA 1
ATOM 701 C C . GLU A 1 88 ? -6.032 -1.811 14.640 1.00 88.50 88 GLU A C 1
ATOM 703 O O . GLU A 1 88 ? -7.036 -2.525 14.673 1.00 88.50 88 GLU A O 1
ATOM 708 N N . ASN A 1 89 ? -5.526 -1.264 15.748 1.00 88.19 89 ASN A N 1
ATOM 709 C CA . ASN A 1 89 ? -6.115 -1.489 17.065 1.00 88.19 89 ASN A CA 1
ATOM 710 C C . ASN A 1 89 ? -7.511 -0.850 17.199 1.00 88.19 89 ASN A C 1
ATOM 712 O O . ASN A 1 89 ? -8.404 -1.427 17.826 1.00 88.19 89 ASN A O 1
ATOM 716 N N . GLN A 1 90 ? -7.727 0.316 16.583 1.00 86.38 90 GLN A N 1
ATOM 717 C CA . GLN A 1 90 ? -9.055 0.933 16.504 1.00 86.38 90 GLN A CA 1
ATOM 718 C C . GLN A 1 90 ? -10.019 0.047 15.702 1.00 86.38 90 GLN A C 1
ATOM 720 O O . GLN A 1 90 ? -11.080 -0.320 16.210 1.00 86.38 90 GLN A O 1
ATOM 725 N N . LEU A 1 91 ? -9.603 -0.419 14.521 1.00 84.94 91 LEU A N 1
ATOM 726 C CA . LEU A 1 91 ? -10.397 -1.321 13.680 1.00 84.94 91 LEU A CA 1
ATOM 727 C C . LEU A 1 91 ? -10.764 -2.628 14.398 1.00 84.94 91 LEU A C 1
ATOM 729 O O . LEU A 1 91 ? -11.890 -3.114 14.269 1.00 84.94 91 LEU A O 1
ATOM 733 N N . ALA A 1 92 ? -9.839 -3.190 15.181 1.00 83.12 92 ALA A N 1
ATOM 734 C CA . ALA A 1 92 ? -10.083 -4.391 15.977 1.00 83.12 92 ALA A CA 1
ATOM 735 C C . ALA A 1 92 ? -11.138 -4.168 17.076 1.00 83.12 92 ALA A C 1
ATOM 737 O O . ALA A 1 92 ? -11.903 -5.082 17.387 1.00 83.12 92 ALA A O 1
ATOM 738 N N . THR A 1 93 ? -11.208 -2.956 17.629 1.00 82.69 93 THR A N 1
ATOM 739 C CA . THR A 1 93 ? -12.140 -2.589 18.706 1.00 82.69 93 THR A CA 1
ATOM 740 C C . THR A 1 93 ? -13.558 -2.337 18.185 1.00 82.69 93 THR A C 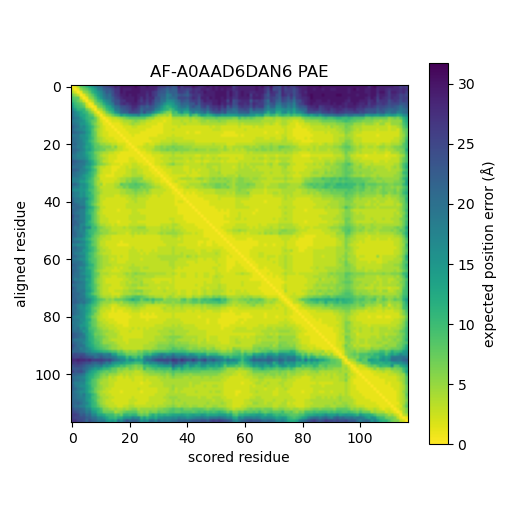1
ATOM 742 O O . THR A 1 93 ? -14.536 -2.619 18.872 1.00 82.69 93 THR A O 1
ATOM 745 N N . GLU A 1 94 ? -13.698 -1.834 16.959 1.00 74.00 94 GLU A N 1
ATOM 746 C CA . GLU A 1 94 ? -14.970 -1.322 16.428 1.00 74.00 94 GLU A CA 1
ATOM 747 C C . GLU A 1 94 ? -15.804 -2.350 15.637 1.00 74.00 94 GLU A C 1
ATOM 749 O O . GLU A 1 94 ? -16.900 -2.032 15.176 1.00 74.00 94 GLU A O 1
ATOM 754 N N . GLY A 1 95 ? -15.326 -3.590 15.495 1.00 69.06 95 GLY A N 1
ATOM 755 C CA . GLY A 1 95 ? -16.034 -4.674 14.806 1.00 69.06 95 GLY A CA 1
ATOM 756 C C . GLY A 1 95 ? -15.452 -4.985 13.425 1.00 69.06 95 GLY A C 1
ATOM 757 O O . GLY A 1 95 ? -15.705 -4.303 12.431 1.00 69.06 95 GLY A O 1
ATOM 758 N N . ARG A 1 96 ? -14.706 -6.093 13.367 1.00 62.06 96 ARG A N 1
ATOM 759 C CA . ARG A 1 96 ? -13.793 -6.464 12.275 1.00 62.06 96 ARG A CA 1
ATOM 760 C C . ARG A 1 96 ? -14.446 -6.596 10.889 1.00 62.06 96 ARG A C 1
ATOM 762 O O . ARG A 1 96 ? -13.973 -6.000 9.932 1.00 62.06 96 ARG A O 1
ATOM 769 N N . LEU A 1 97 ? -15.560 -7.324 10.771 1.00 64.31 97 LEU A N 1
ATOM 770 C CA . LEU A 1 97 ? -16.088 -7.735 9.456 1.00 64.31 97 LEU A CA 1
ATOM 771 C C . LEU A 1 97 ? -16.761 -6.613 8.651 1.00 64.31 97 LEU A C 1
ATOM 773 O O . LEU A 1 97 ? -16.734 -6.641 7.421 1.00 64.31 97 LEU A O 1
ATOM 777 N N . GLY A 1 98 ? -17.411 -5.656 9.320 1.00 71.69 98 GLY A N 1
ATOM 778 C CA . GLY A 1 98 ? -18.094 -4.548 8.643 1.00 71.69 98 GLY A CA 1
ATOM 779 C C . GLY A 1 98 ? -17.097 -3.543 8.075 1.00 71.69 98 GLY A C 1
ATOM 780 O O . GLY A 1 98 ? -17.184 -3.171 6.905 1.00 71.69 98 GLY A O 1
ATOM 781 N N . LYS A 1 99 ? -16.106 -3.171 8.893 1.00 79.94 99 LYS A N 1
ATOM 782 C CA . LYS A 1 99 ? -15.070 -2.212 8.509 1.00 79.94 99 LYS A CA 1
ATOM 783 C C . LYS A 1 99 ? -14.087 -2.785 7.501 1.00 79.94 99 LYS A C 1
ATOM 785 O O . LYS A 1 99 ? -13.763 -2.095 6.549 1.00 79.94 99 LYS A O 1
ATOM 790 N N . GLU A 1 100 ? -13.682 -4.045 7.629 1.00 83.56 100 GLU A N 1
ATOM 791 C CA . GLU A 1 100 ? -12.791 -4.690 6.654 1.00 83.56 100 GLU A CA 1
ATOM 792 C C . GLU A 1 100 ? -13.389 -4.666 5.239 1.00 83.56 100 GLU A C 1
ATOM 794 O O . GLU A 1 100 ? -12.739 -4.214 4.300 1.00 83.56 100 GLU A O 1
ATOM 799 N N . LYS A 1 101 ? -14.673 -5.020 5.087 1.00 86.56 101 LYS A N 1
ATOM 800 C CA . LYS A 1 101 ? -15.373 -4.931 3.792 1.00 86.56 101 LYS A CA 1
ATOM 801 C C . LYS A 1 101 ? -15.444 -3.503 3.257 1.00 86.56 101 LYS A C 1
ATOM 803 O O . LYS A 1 101 ? -15.273 -3.292 2.057 1.00 86.56 101 LYS A O 1
ATOM 808 N N . GLN A 1 102 ? -15.705 -2.531 4.131 1.00 89.88 102 GLN A N 1
ATOM 809 C CA . GLN A 1 102 ? -15.719 -1.121 3.753 1.00 89.88 102 GLN A CA 1
ATOM 810 C C . GLN A 1 102 ? -14.333 -0.664 3.283 1.00 89.88 102 GLN A C 1
ATOM 812 O O . GLN A 1 102 ? -14.230 -0.050 2.226 1.00 89.88 102 GLN A O 1
ATOM 817 N N . LEU A 1 103 ? -13.274 -1.002 4.017 1.00 91.44 103 LEU A N 1
ATOM 818 C CA . LEU A 1 103 ? -11.903 -0.631 3.682 1.00 91.44 103 LEU A CA 1
ATOM 819 C C . LEU A 1 103 ? -11.450 -1.257 2.363 1.00 91.44 103 LEU A C 1
ATOM 821 O O . LEU A 1 103 ? -10.855 -0.552 1.552 1.00 91.44 103 LEU A O 1
ATOM 825 N N . VAL A 1 104 ? -11.789 -2.526 2.110 1.00 92.56 104 VAL A N 1
ATOM 826 C CA . VAL A 1 104 ? -11.559 -3.184 0.813 1.00 92.56 104 VAL A CA 1
ATOM 827 C C . VAL A 1 104 ? -12.322 -2.457 -0.296 1.00 92.56 104 VAL A C 1
ATOM 829 O O . VAL A 1 104 ? -11.755 -2.130 -1.335 1.00 92.56 104 VAL A O 1
ATOM 832 N N . SER A 1 105 ? -13.598 -2.123 -0.078 1.00 93.19 105 SER A N 1
ATOM 833 C CA . SER A 1 105 ? -14.379 -1.357 -1.058 1.00 93.19 105 SER A CA 1
ATOM 834 C C . S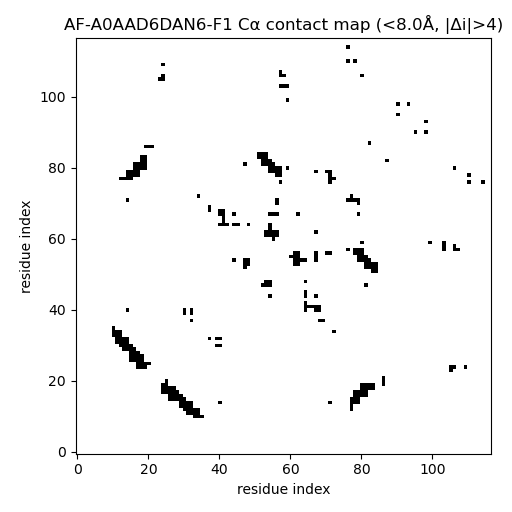ER A 1 105 ? -13.762 0.015 -1.350 1.00 93.19 105 SER A C 1
ATOM 836 O O . SER A 1 105 ? -13.777 0.460 -2.497 1.00 93.19 105 SER A O 1
ATOM 838 N N . MET A 1 106 ? -13.233 0.694 -0.332 1.00 94.38 106 MET A N 1
ATOM 839 C CA . MET A 1 106 ? -12.549 1.976 -0.489 1.00 94.38 106 MET A CA 1
ATOM 840 C C . MET A 1 106 ? -11.203 1.809 -1.201 1.00 94.38 106 MET A C 1
ATOM 842 O O . MET A 1 106 ? -10.878 2.632 -2.051 1.00 94.38 106 MET A O 1
ATOM 846 N N . ALA A 1 107 ? -10.462 0.734 -0.917 1.00 93.00 107 ALA A N 1
ATOM 847 C CA . ALA A 1 107 ? -9.204 0.394 -1.578 1.00 93.00 107 ALA A CA 1
ATOM 848 C C . ALA A 1 107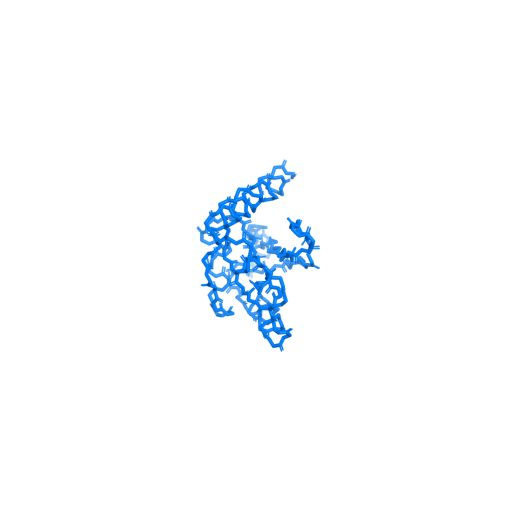 ? -9.408 0.206 -3.090 1.00 93.00 107 ALA A C 1
ATOM 850 O O . ALA A 1 107 ? -8.731 0.844 -3.896 1.00 93.00 107 ALA A O 1
ATOM 851 N N . PHE A 1 108 ? -10.416 -0.574 -3.492 1.00 92.69 108 PHE A N 1
ATOM 852 C CA . PHE A 1 108 ? -10.777 -0.718 -4.905 1.00 92.69 108 PHE A CA 1
ATOM 853 C C . PHE A 1 108 ? -11.159 0.608 -5.559 1.00 92.69 108 PHE A C 1
ATOM 855 O O . PHE A 1 108 ? -10.769 0.863 -6.697 1.00 92.69 108 PHE A O 1
ATOM 862 N N . LYS A 1 109 ? -11.902 1.463 -4.847 1.00 92.94 109 LYS A N 1
ATOM 863 C CA . LYS A 1 109 ? -12.298 2.776 -5.357 1.00 92.94 109 LYS A CA 1
ATOM 864 C C . LYS A 1 109 ? -11.078 3.656 -5.648 1.00 92.94 109 LYS A C 1
ATOM 866 O O . LYS A 1 109 ? -10.971 4.164 -6.761 1.00 92.94 109 LYS A O 1
ATOM 871 N N . VAL A 1 110 ? -10.144 3.791 -4.702 1.00 92.00 110 VAL A N 1
ATOM 872 C CA . VAL A 1 110 ? -8.955 4.644 -4.901 1.00 92.00 110 VAL A CA 1
ATOM 873 C C . VAL A 1 110 ? -8.019 4.096 -5.980 1.00 92.00 110 VAL A C 1
ATOM 875 O O . VAL A 1 110 ? -7.410 4.872 -6.718 1.00 92.00 110 VAL A O 1
ATOM 878 N N . VAL A 1 111 ? -7.947 2.769 -6.143 1.00 90.50 111 VAL A N 1
ATOM 879 C CA . VAL A 1 111 ? -7.212 2.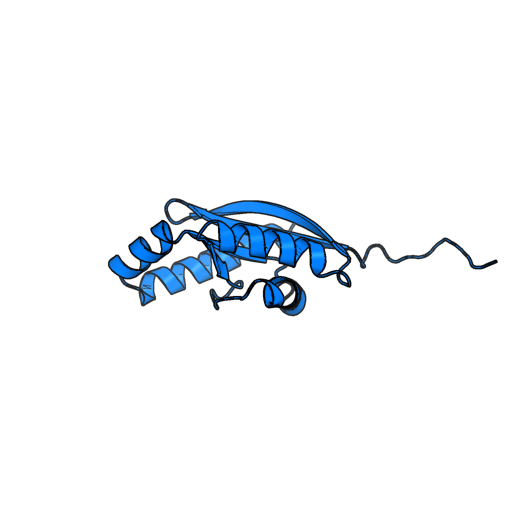131 -7.249 1.00 90.50 111 VAL A CA 1
ATOM 880 C C . VAL A 1 111 ? -7.891 2.416 -8.592 1.00 90.50 111 VAL A C 1
ATOM 882 O O . VAL A 1 111 ? -7.218 2.812 -9.541 1.00 90.50 111 VAL A O 1
ATOM 885 N N . ALA A 1 112 ? -9.217 2.295 -8.685 1.00 88.12 112 ALA A N 1
ATOM 886 C CA . ALA A 1 112 ? -9.953 2.582 -9.918 1.00 88.12 112 ALA A CA 1
ATOM 887 C C . ALA A 1 112 ? -9.817 4.054 -10.353 1.00 88.12 112 ALA A C 1
ATOM 889 O O . ALA A 1 112 ? -9.591 4.338 -11.529 1.00 88.12 112 ALA A O 1
ATOM 890 N N . GLU A 1 113 ? -9.883 4.990 -9.404 1.00 85.69 113 GLU A N 1
ATOM 891 C CA . GLU A 1 113 ? -9.672 6.427 -9.646 1.00 85.69 113 GLU A CA 1
ATOM 892 C C . GLU A 1 113 ? -8.240 6.751 -10.096 1.00 85.69 113 GLU A C 1
ATOM 894 O O . GLU A 1 113 ? -7.994 7.746 -10.778 1.00 85.69 113 GLU A O 1
ATOM 899 N N . THR A 1 114 ? -7.297 5.896 -9.714 1.00 77.50 114 THR A N 1
ATOM 900 C CA . THR A 1 114 ? -5.873 6.027 -10.002 1.00 77.50 114 THR A CA 1
ATOM 901 C C . THR A 1 114 ? -5.494 5.491 -11.381 1.00 77.50 114 THR A C 1
ATOM 903 O O . THR A 1 114 ? -4.660 6.100 -12.045 1.00 77.50 114 THR A O 1
ATOM 906 N N . VAL A 1 115 ? -6.083 4.369 -11.800 1.00 67.12 115 VAL A N 1
ATOM 907 C CA . VAL A 1 115 ? -5.793 3.704 -13.085 1.00 67.12 115 VAL A CA 1
ATOM 908 C C . VAL A 1 115 ? -6.552 4.356 -14.252 1.00 67.12 115 VAL A C 1
ATOM 910 O O . VAL A 1 115 ? -6.132 4.243 -15.398 1.00 67.12 115 VAL A O 1
ATOM 913 N N . GLY A 1 116 ? -7.653 5.063 -13.978 1.00 54.38 116 GLY A N 1
ATOM 914 C CA . GLY A 1 116 ? -8.468 5.754 -14.986 1.00 54.38 116 GLY A CA 1
ATOM 915 C C . GLY A 1 116 ? -7.982 7.147 -15.422 1.00 54.38 116 GLY A C 1
ATOM 916 O O . GLY A 1 116 ? -8.730 7.833 -16.118 1.00 54.38 116 GLY A O 1
ATOM 917 N N . ARG A 1 117 ? -6.788 7.588 -15.004 1.00 46.22 117 ARG A N 1
ATOM 918 C CA . ARG A 1 117 ? -6.145 8.845 -15.437 1.00 46.22 117 ARG A CA 1
ATOM 919 C C . ARG A 1 117 ? -4.868 8.561 -16.208 1.00 46.22 117 ARG A C 1
ATOM 921 O O . ARG A 1 117 ? -4.633 9.306 -17.181 1.00 46.22 117 ARG A O 1
#

Mean predicted aligned error: 6.88 Å

Secondary structure (DSSP, 8-state):
--------GGGEEEEEEEEEETTEEEEEEEEEEETT--HHHHHHHHHHHHTTEEEE-TT--EE-HHHHHHHHHHSS--EEEEEEHHHHHHHHHH-HHHHHHHHHHHHHHHHHHHHT-

Radius of gyration: 15.74 Å; Cα contacts (8 Å, |Δi|>4): 166; chains: 1; bounding box: 45×19×51 Å

pLDDT: mean 85.54, std 13.15, range [40.81, 96.38]

Organism: NCBI:txid911720

Foldseek 3Di:
DDDPPDDDPVQWDKAWEWEQDPLATDTDDIDTDGLVDLVVQLVVQVVLVVVQKWKAALLRDTDHSVCRSVRLVVVVLSYMYIYHPVRVVVCVVPDPPVSSVVSSVNSVVVSVVVVVD

Sequence (117 aa):
MHDESDLPLTQHVGIRFWSLERGEWNQSDCLLIDRSDPSPVERVARKYSCNGYSLYDVHLHSLRPDHCHRAATADGSNAIFVISAHEENQLATEGRLGKEKQLVSMAFKVVAETVGR

Solvent-accessible surface area (backbone atoms only — not comparable to full-atom values): 6644 Å² total; per-residue (Å²): 128,86,82,92,79,78,82,66,84,80,47,56,43,66,38,33,34,29,34,58,53,97,90,40,82,41,82,72,48,76,42,82,36,47,78,86,52,49,64,68,51,27,53,51,41,42,52,40,45,76,70,47,26,49,39,22,38,63,79,64,50,81,44,53,38,90,42,44,45,58,51,19,60,74,73,69,61,26,38,37,34,36,36,38,57,68,54,50,52,49,47,64,72,73,46,53,73,66,51,51,53,50,51,30,54,50,40,51,47,58,42,52,66,59,74,75,111

Nearest PDB structures (foldseek):
  3rd2-assembly1_A  TM=5.523E-01  e=2.597E-01  Homo sapiens
  1mhx-assembly1_A  TM=4.778E-01  e=3.561E-01  Finegoldia magna ATCC 29328
  8hrz-assembly1_M  TM=4.073E-01  e=8.084E-01  Homo sapiens
  8s8k-assembly1_B  TM=5.397E-01  e=3.040E+00  Kluyveromyces lactis NRRL Y-1140
  2fkd-assembly1_A  TM=4.919E-01  e=1.835E+00  Eganvirus ev186